Protein AF-A0AAE3QCT1-F1 (afdb_monomer)

Foldseek 3Di:
DDDDDDDDDPDDDDDDDDDDPPPPPDDDDDDDDPQPADDPVLLVVLVVLLVVLLVQQADPPDDVVNLLVSLVSPLVCVSNVSDDPVSVVSSCVGPSVVNNVVCVVPVPVSVVD

Organism: NCBI:txid2927786

Sequence (113 aa):
MATQIKAAGMCALLVVASGGIGYSLGMHAGASQPRLTATPRIIAKCEKDVSVAMSLAYEKPFKEKAARFYAISVHECDQYGLVRPRYMATIMEGQLAPYIKAYAANPNVWRKF

Solvent-accessible surface area (backbone atoms only — not comparable to full-atom values): 7246 Å² total; per-residue (Å²): 143,80,89,82,83,81,88,79,83,92,82,75,83,87,77,88,76,85,84,77,84,78,78,81,73,75,90,84,78,83,81,96,63,90,56,62,79,71,50,74,69,52,49,56,48,39,56,50,47,42,53,51,37,54,62,52,18,76,50,80,89,70,57,66,72,58,41,50,52,40,20,52,50,44,52,53,28,42,67,51,65,72,53,53,68,73,55,54,51,55,26,55,75,27,74,35,30,66,44,34,53,51,36,73,75,39,51,78,72,59,70,74,1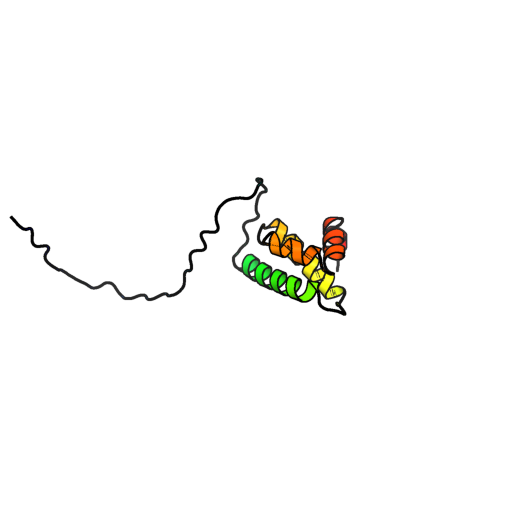12

Secondary structure (DSSP, 8-state):
---------------------------------------HHHHHHHHHHHHHHHHHTS-SSPPHHHHHHHHHHHHHHHHTT-S-HHHHHHHHHTTTHHHHHHHHH-HHHHTT-

Nearest PDB structures (foldseek):
  7zme-assembly1_6  TM=3.752E-01  e=8.817E+00  Thermochaetoides thermophila DSM 1495

pLDDT: mean 71.33, std 19.61, range [35.78, 91.06]

Radius of gyration: 22.84 Å; Cα contacts (8 Å, |Δi|>4): 67; chains: 1; bounding box: 37×44×79 Å

Structure (mmCIF, N/CA/C/O backbone):
data_AF-A0AAE3QCT1-F1
#
_entry.id   AF-A0AAE3QCT1-F1
#
loop_
_atom_site.group_PDB
_atom_site.id
_atom_site.type_symbol
_atom_site.label_atom_id
_atom_site.label_alt_id
_atom_site.label_comp_id
_atom_site.label_asym_id
_atom_site.label_entity_id
_atom_site.label_seq_id
_atom_site.pdbx_PDB_ins_code
_atom_site.Cartn_x
_atom_site.Cartn_y
_atom_site.Cartn_z
_atom_site.occupancy
_atom_site.B_iso_or_equiv
_atom_site.auth_seq_id
_atom_site.auth_comp_id
_atom_site.auth_asym_id
_atom_site.auth_atom_id
_atom_site.pdbx_PDB_model_num
ATOM 1 N N . MET A 1 1 ? 17.734 -22.802 -64.381 1.00 37.56 1 MET A N 1
ATOM 2 C CA . MET A 1 1 ? 18.578 -22.965 -63.179 1.00 37.56 1 MET A CA 1
ATOM 3 C C . MET A 1 1 ? 17.674 -22.782 -61.971 1.00 37.56 1 MET A C 1
ATOM 5 O O . MET A 1 1 ? 17.284 -21.661 -61.689 1.00 37.56 1 MET A O 1
ATOM 9 N N . ALA A 1 2 ? 17.230 -23.882 -61.365 1.00 35.78 2 ALA A N 1
ATOM 10 C CA . ALA A 1 2 ? 16.334 -23.893 -60.210 1.00 35.78 2 ALA A CA 1
ATOM 11 C C . ALA A 1 2 ? 16.939 -24.846 -59.176 1.00 35.78 2 ALA A C 1
ATOM 13 O O . ALA A 1 2 ? 17.126 -26.031 -59.453 1.00 35.78 2 ALA A O 1
ATOM 14 N N . THR A 1 3 ? 17.334 -24.302 -58.031 1.00 42.19 3 THR A N 1
ATOM 15 C CA . THR A 1 3 ? 18.056 -25.022 -56.985 1.00 42.19 3 THR A CA 1
ATOM 16 C C . THR A 1 3 ? 17.062 -25.796 -56.122 1.00 42.19 3 THR A C 1
ATOM 18 O O . THR A 1 3 ? 16.221 -25.215 -55.442 1.00 42.19 3 THR A O 1
ATOM 21 N N . GLN A 1 4 ? 17.156 -27.122 -56.186 1.00 41.47 4 GLN A N 1
ATOM 22 C CA . GLN A 1 4 ? 16.463 -28.087 -55.334 1.00 41.47 4 GLN A CA 1
ATOM 23 C C . GLN A 1 4 ? 17.061 -28.057 -53.919 1.00 41.47 4 GLN A C 1
ATOM 25 O O . GLN A 1 4 ? 18.253 -28.317 -53.756 1.00 41.47 4 GLN A O 1
ATOM 30 N N . ILE A 1 5 ? 16.244 -27.786 -52.897 1.00 49.41 5 ILE A N 1
ATOM 31 C CA . ILE A 1 5 ? 16.620 -28.001 -51.494 1.00 49.41 5 ILE A CA 1
ATOM 32 C C . ILE A 1 5 ? 16.072 -29.367 -51.084 1.00 49.41 5 ILE A C 1
ATOM 34 O O . ILE A 1 5 ? 14.866 -29.581 -50.984 1.00 49.41 5 ILE A O 1
ATOM 38 N N . LYS A 1 6 ? 17.001 -30.306 -50.907 1.00 40.03 6 LYS A N 1
ATOM 39 C CA . LYS A 1 6 ? 16.766 -31.697 -50.530 1.00 40.03 6 LYS A CA 1
ATOM 40 C C . LYS A 1 6 ? 16.435 -31.760 -49.037 1.00 40.03 6 LYS A C 1
ATOM 42 O O . LYS A 1 6 ? 17.217 -31.305 -48.206 1.00 40.03 6 LYS A O 1
ATOM 47 N N . ALA A 1 7 ? 15.279 -32.334 -48.721 1.00 45.31 7 A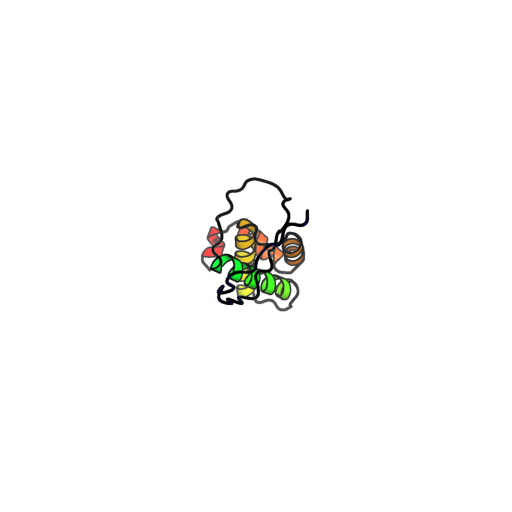LA A N 1
ATOM 48 C CA . ALA A 1 7 ? 14.860 -32.673 -47.371 1.00 45.31 7 ALA A CA 1
ATOM 49 C C . ALA A 1 7 ? 15.813 -33.701 -46.737 1.00 45.31 7 ALA A C 1
ATOM 51 O O . ALA A 1 7 ? 16.116 -34.728 -47.347 1.00 45.31 7 ALA A O 1
ATOM 52 N N . ALA A 1 8 ? 16.238 -33.447 -45.500 1.00 44.00 8 ALA A N 1
ATOM 53 C CA . ALA A 1 8 ? 16.836 -34.447 -44.628 1.00 44.00 8 ALA A CA 1
ATOM 54 C C . ALA A 1 8 ? 16.505 -34.125 -43.162 1.00 44.00 8 ALA A C 1
ATOM 56 O O . ALA A 1 8 ? 16.917 -33.096 -42.636 1.00 44.00 8 ALA A O 1
ATOM 57 N N . GLY A 1 9 ? 15.782 -35.044 -42.517 1.00 37.22 9 GLY A N 1
ATOM 58 C CA . GLY A 1 9 ? 15.964 -35.341 -41.095 1.00 37.22 9 GLY A CA 1
ATOM 59 C C . GLY A 1 9 ? 15.225 -34.470 -40.083 1.00 37.22 9 GLY A C 1
ATOM 60 O O . GLY A 1 9 ? 15.855 -33.834 -39.246 1.00 37.22 9 GLY A O 1
ATOM 61 N N . MET A 1 10 ? 13.890 -34.517 -40.086 1.00 41.00 10 MET A N 1
ATOM 62 C CA . MET A 1 10 ? 13.076 -34.165 -38.917 1.00 41.00 10 MET A CA 1
ATOM 63 C C . MET A 1 10 ? 13.260 -35.224 -37.820 1.00 41.00 10 MET A C 1
ATOM 65 O O . MET A 1 10 ? 12.689 -36.304 -37.904 1.00 41.00 10 MET A O 1
ATOM 69 N N . CYS A 1 11 ? 14.024 -34.885 -36.785 1.00 43.69 11 CYS A N 1
ATOM 70 C CA . CYS A 1 11 ? 13.919 -35.461 -35.441 1.00 43.69 11 CYS A CA 1
ATOM 71 C C . CYS A 1 11 ? 14.199 -34.342 -34.429 1.00 43.69 11 CYS A C 1
ATOM 73 O O . CYS A 1 11 ? 15.230 -34.320 -33.765 1.00 43.69 11 CYS A O 1
ATOM 75 N N . ALA A 1 12 ? 13.289 -33.372 -34.346 1.00 42.72 12 ALA A N 1
ATOM 76 C CA . ALA A 1 12 ? 13.248 -32.433 -33.233 1.00 42.72 12 ALA A CA 1
ATOM 77 C C . ALA A 1 12 ? 12.014 -32.775 -32.401 1.00 42.72 12 ALA A C 1
ATOM 79 O O . ALA A 1 12 ? 10.881 -32.626 -32.860 1.00 42.72 12 ALA A O 1
ATOM 80 N N . LEU A 1 13 ? 12.269 -33.318 -31.208 1.00 42.47 13 LEU A N 1
ATOM 81 C CA . LEU A 1 13 ? 11.262 -33.631 -30.207 1.00 42.47 13 LEU A CA 1
ATOM 82 C C . LEU A 1 13 ? 10.335 -32.429 -29.988 1.00 42.47 13 LEU A C 1
ATOM 84 O O . LEU A 1 13 ? 10.776 -31.322 -29.684 1.00 42.47 13 LEU A O 1
ATOM 88 N N . LEU A 1 14 ? 9.038 -32.702 -30.084 1.00 41.62 14 LEU A N 1
ATOM 89 C CA . LEU A 1 14 ? 7.973 -31.865 -29.558 1.00 41.62 14 LEU A CA 1
ATOM 90 C C . LEU A 1 14 ? 8.169 -31.680 -28.046 1.00 41.62 14 LEU A C 1
ATOM 92 O O . LEU A 1 14 ? 7.939 -32.606 -27.272 1.00 41.62 14 LEU A O 1
ATOM 96 N N . VAL A 1 15 ? 8.516 -30.465 -27.625 1.00 52.06 15 VAL A N 1
ATOM 97 C CA . VAL A 1 15 ? 8.129 -29.953 -26.307 1.00 52.06 15 VAL A CA 1
ATOM 98 C C . VAL A 1 15 ? 7.173 -28.798 -26.548 1.00 52.06 15 VAL A C 1
ATOM 100 O O . VAL A 1 15 ? 7.559 -27.655 -26.779 1.00 52.06 15 VAL A O 1
ATOM 103 N N . VAL A 1 16 ? 5.889 -29.141 -26.525 1.00 52.84 16 VAL A N 1
ATOM 104 C CA . VAL A 1 16 ? 4.811 -28.191 -26.279 1.00 52.84 16 VAL A CA 1
ATOM 105 C C . VAL A 1 16 ? 4.931 -27.773 -24.815 1.00 52.84 16 VAL A C 1
ATOM 107 O O . VAL A 1 16 ? 4.613 -28.545 -23.916 1.00 52.84 16 VAL A O 1
ATOM 110 N N . ALA A 1 17 ? 5.397 -26.551 -24.581 1.00 46.56 17 ALA A N 1
ATOM 111 C CA . ALA A 1 17 ? 5.141 -25.826 -23.346 1.00 46.56 17 ALA A CA 1
ATOM 112 C C . ALA A 1 17 ? 4.408 -24.538 -23.723 1.00 46.56 17 ALA A C 1
ATOM 114 O O . ALA A 1 17 ? 4.992 -23.515 -24.075 1.00 46.56 17 ALA A O 1
ATOM 115 N N . SER A 1 18 ? 3.088 -24.653 -23.732 1.00 51.47 18 SER A N 1
ATOM 116 C CA . SER A 1 18 ? 2.131 -23.565 -23.837 1.00 51.47 18 SER A CA 1
ATOM 117 C C . SER A 1 18 ? 2.388 -22.506 -22.759 1.00 51.47 18 SER A C 1
ATOM 119 O O . SER A 1 18 ? 2.605 -22.846 -21.599 1.00 51.47 18 SER A O 1
ATOM 121 N N . GLY A 1 19 ? 2.246 -21.230 -23.123 1.00 45.72 19 GLY A N 1
ATOM 122 C CA . GLY A 1 19 ? 1.902 -20.178 -22.161 1.00 45.72 19 GLY A CA 1
ATOM 123 C C . GLY A 1 19 ? 3.059 -19.332 -21.636 1.00 45.72 19 GLY A C 1
ATOM 124 O O . GLY A 1 19 ? 3.289 -19.269 -20.436 1.00 45.72 19 GLY A O 1
ATOM 125 N N . GLY A 1 20 ? 3.728 -18.599 -22.523 1.00 39.28 20 GLY A N 1
ATOM 126 C CA . GLY A 1 20 ? 4.501 -17.416 -22.155 1.00 39.28 20 GLY A CA 1
ATOM 127 C C . GLY A 1 20 ? 3.935 -16.204 -22.878 1.00 39.28 20 GLY A C 1
ATOM 128 O O . GLY A 1 20 ? 4.433 -15.835 -23.936 1.00 39.28 20 GLY A O 1
ATOM 129 N N . ILE A 1 21 ? 2.865 -15.605 -22.349 1.00 47.09 21 ILE A N 1
ATOM 130 C CA . ILE A 1 21 ? 2.427 -14.274 -22.781 1.00 47.09 21 ILE A CA 1
ATOM 131 C C . ILE A 1 21 ? 3.559 -13.319 -22.396 1.00 47.09 21 ILE A C 1
ATOM 133 O O . ILE A 1 21 ? 3.746 -12.992 -21.225 1.00 47.09 21 ILE A O 1
ATOM 137 N N . GLY A 1 22 ? 4.363 -12.932 -23.385 1.00 35.94 22 GLY A N 1
ATOM 138 C CA . GLY A 1 22 ? 5.365 -11.891 -23.244 1.00 35.94 22 GLY A CA 1
ATOM 139 C C . GLY A 1 22 ? 4.669 -10.572 -22.945 1.00 35.94 22 GLY A C 1
ATOM 140 O O . GLY A 1 22 ? 4.154 -9.913 -23.844 1.00 35.94 22 GLY A O 1
ATOM 141 N N . TYR A 1 23 ? 4.644 -10.176 -21.676 1.00 49.28 23 TYR A N 1
ATOM 142 C CA . TYR A 1 23 ? 4.309 -8.810 -21.306 1.00 49.28 23 TYR A CA 1
ATOM 143 C C . TYR A 1 23 ? 5.513 -7.923 -21.621 1.00 49.28 23 TYR A C 1
ATOM 145 O O . TYR A 1 23 ? 6.339 -7.627 -20.762 1.00 49.28 23 TYR A O 1
ATOM 153 N N . SER A 1 24 ? 5.602 -7.467 -22.868 1.00 47.88 24 SER A N 1
ATOM 154 C CA . SER A 1 24 ? 6.328 -6.244 -23.202 1.00 47.88 24 SER A CA 1
ATOM 155 C C . SER A 1 24 ? 5.536 -5.061 -22.635 1.00 47.88 24 SER A C 1
ATOM 157 O O . SER A 1 24 ? 4.787 -4.393 -23.344 1.00 47.88 24 SER A O 1
ATOM 159 N N . LEU A 1 25 ? 5.631 -4.835 -21.323 1.00 50.91 25 LEU A N 1
ATOM 160 C CA . LEU A 1 25 ? 5.101 -3.627 -20.699 1.00 50.91 25 LEU A CA 1
ATOM 161 C C . LEU A 1 25 ? 6.035 -2.473 -21.054 1.00 50.91 25 LEU A C 1
ATOM 163 O O . LEU A 1 25 ? 7.180 -2.410 -20.609 1.00 50.91 25 LEU A O 1
ATOM 167 N N . GLY A 1 26 ? 5.519 -1.613 -21.932 1.00 41.50 26 GLY A N 1
ATOM 168 C CA . GLY A 1 26 ? 6.184 -0.438 -22.458 1.00 41.50 26 GLY A CA 1
ATOM 169 C C . GLY A 1 26 ? 6.829 0.409 -21.368 1.00 41.50 26 GLY A C 1
ATOM 170 O O . GLY A 1 26 ? 6.264 0.674 -20.307 1.00 41.50 26 GLY A O 1
ATOM 171 N N . MET A 1 27 ? 8.042 0.837 -21.683 1.00 45.81 27 MET A N 1
ATOM 172 C CA . MET A 1 27 ? 8.763 1.868 -20.966 1.00 45.81 27 MET A CA 1
ATOM 173 C C . MET A 1 27 ? 7.973 3.173 -21.057 1.00 45.81 27 MET A C 1
ATOM 175 O O . MET A 1 27 ? 7.748 3.634 -22.168 1.00 45.81 27 MET A O 1
ATOM 179 N N . HIS A 1 28 ? 7.585 3.758 -19.922 1.00 45.34 28 HIS A N 1
ATOM 180 C CA . HIS A 1 28 ? 7.518 5.207 -19.660 1.00 45.34 28 HIS A CA 1
ATOM 181 C C . HIS A 1 28 ? 6.867 5.446 -18.291 1.00 45.34 28 HIS A C 1
ATOM 183 O O . HIS A 1 28 ? 5.648 5.457 -18.171 1.00 45.34 28 HIS A O 1
ATOM 189 N N . ALA A 1 29 ? 7.693 5.645 -17.262 1.00 38.88 29 ALA A N 1
ATOM 190 C CA . ALA A 1 29 ? 7.417 6.564 -16.157 1.00 38.88 29 ALA A CA 1
ATOM 191 C C . ALA A 1 29 ? 8.657 6.653 -15.255 1.00 38.88 29 ALA A C 1
ATOM 193 O O . ALA A 1 29 ? 8.940 5.731 -14.499 1.00 38.88 29 ALA A O 1
ATOM 194 N N . GLY A 1 30 ? 9.390 7.759 -15.402 1.00 41.31 30 GLY A N 1
ATOM 195 C CA . GLY A 1 30 ? 9.974 8.545 -14.313 1.00 41.31 30 GLY A CA 1
ATOM 196 C C . GLY A 1 30 ? 10.845 7.864 -13.252 1.00 41.31 30 GLY A C 1
ATOM 197 O O . GLY A 1 30 ? 10.371 7.094 -12.431 1.00 41.31 30 GLY A O 1
ATOM 198 N N . ALA A 1 31 ? 12.080 8.362 -13.181 1.00 38.84 31 ALA A N 1
ATOM 199 C CA . ALA A 1 31 ? 12.952 8.396 -12.010 1.00 38.84 31 ALA A CA 1
ATOM 200 C C . ALA A 1 31 ? 13.533 7.057 -11.519 1.00 38.84 31 ALA A C 1
ATOM 202 O O . ALA A 1 31 ? 12.898 6.203 -10.908 1.00 38.84 31 ALA A O 1
ATOM 203 N N . SER A 1 32 ? 14.839 6.967 -11.743 1.00 44.94 32 SER A N 1
ATOM 204 C CA . SER A 1 32 ? 15.830 6.128 -11.086 1.00 44.94 32 SER A CA 1
ATOM 205 C C . SER A 1 32 ? 15.697 6.126 -9.555 1.00 44.94 32 SER A C 1
ATOM 207 O O . SER A 1 32 ? 16.374 6.879 -8.858 1.00 44.94 32 SER A O 1
ATOM 209 N N . GLN A 1 33 ? 14.852 5.254 -9.018 1.00 44.72 33 GLN A N 1
ATOM 210 C CA . GLN A 1 33 ? 15.044 4.688 -7.687 1.00 44.72 33 GLN A CA 1
ATOM 211 C C . GLN A 1 33 ? 15.581 3.263 -7.858 1.00 44.72 33 GLN A C 1
ATOM 213 O O . GLN A 1 33 ? 15.176 2.582 -8.807 1.00 44.72 33 GLN A O 1
ATOM 218 N N . PRO A 1 34 ? 16.501 2.793 -6.996 1.00 42.34 34 PRO A N 1
ATOM 219 C CA . PRO A 1 34 ? 16.921 1.400 -7.011 1.00 42.34 34 PRO A CA 1
ATOM 220 C C . PRO A 1 34 ? 15.691 0.532 -6.728 1.00 42.34 34 PRO A C 1
ATOM 222 O O . PRO A 1 34 ? 15.276 0.371 -5.583 1.00 42.34 34 PRO A O 1
ATOM 225 N N . ARG A 1 35 ? 15.070 -0.003 -7.785 1.00 51.59 35 ARG A N 1
ATOM 226 C CA . ARG A 1 35 ? 14.009 -0.994 -7.642 1.00 51.59 35 ARG A CA 1
ATOM 227 C C . ARG A 1 35 ? 14.670 -2.240 -7.083 1.00 51.59 35 ARG A C 1
ATOM 229 O O . ARG A 1 35 ? 15.383 -2.939 -7.803 1.00 51.59 35 ARG A O 1
ATOM 236 N N . LEU A 1 36 ? 14.458 -2.499 -5.795 1.00 55.16 36 LEU A N 1
ATOM 237 C CA . LEU A 1 36 ? 14.716 -3.811 -5.219 1.00 55.16 36 LEU A CA 1
ATOM 238 C C . LEU A 1 36 ? 14.088 -4.842 -6.167 1.00 55.16 36 LEU A C 1
ATOM 240 O O . LEU A 1 36 ? 12.899 -4.767 -6.479 1.00 55.16 36 LEU A O 1
ATOM 244 N N . THR A 1 37 ? 14.895 -5.740 -6.720 1.00 57.50 37 THR A N 1
ATOM 245 C CA . THR A 1 37 ? 14.408 -6.672 -7.736 1.00 57.50 37 THR A CA 1
ATOM 246 C C . THR A 1 37 ? 13.489 -7.675 -7.046 1.00 57.50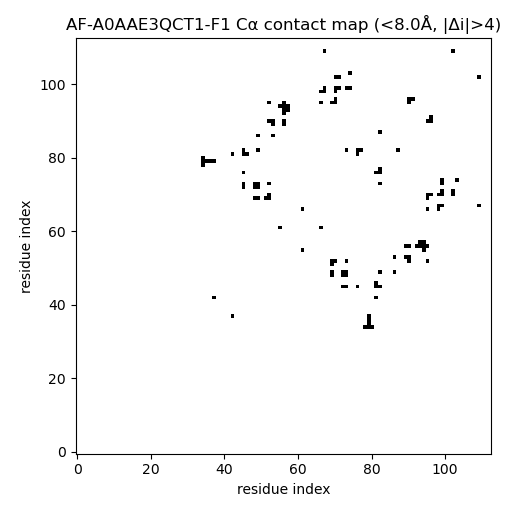 37 THR A C 1
ATOM 248 O O . THR A 1 37 ? 13.934 -8.502 -6.251 1.00 57.50 37 THR A O 1
ATOM 251 N N . ALA A 1 38 ? 12.184 -7.560 -7.287 1.00 69.62 38 ALA A N 1
ATOM 252 C CA . ALA A 1 38 ? 11.204 -8.434 -6.665 1.00 69.62 38 ALA A CA 1
ATOM 253 C C . ALA A 1 38 ? 11.371 -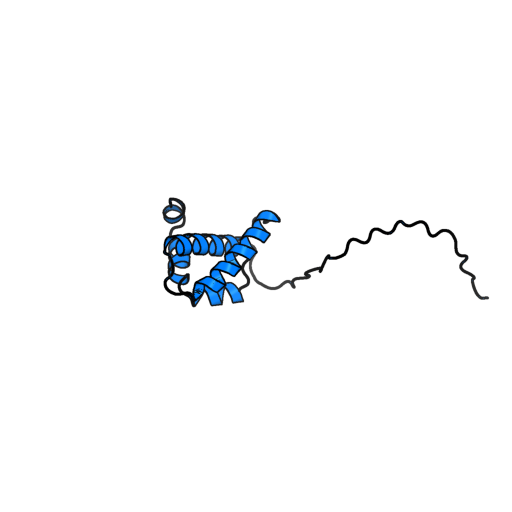9.865 -7.194 1.00 69.62 38 ALA A C 1
ATOM 255 O O . ALA A 1 38 ? 11.364 -10.103 -8.401 1.00 69.62 38 ALA A O 1
ATOM 256 N N . THR A 1 39 ? 11.504 -10.836 -6.289 1.00 78.62 39 THR A N 1
ATOM 257 C CA . THR A 1 39 ? 11.452 -12.255 -6.667 1.00 78.62 39 THR A CA 1
ATOM 258 C C . THR A 1 39 ? 10.051 -12.606 -7.191 1.00 78.62 39 THR A C 1
ATOM 260 O O . THR A 1 39 ? 9.080 -11.952 -6.798 1.00 78.62 39 THR A O 1
ATOM 263 N N . PRO A 1 40 ? 9.882 -13.671 -8.001 1.00 77.69 40 PRO A N 1
ATOM 264 C CA . PRO A 1 40 ? 8.560 -14.095 -8.480 1.00 77.69 40 PRO A CA 1
ATOM 265 C C . PRO A 1 40 ? 7.533 -14.283 -7.353 1.00 77.69 40 PRO A C 1
ATOM 267 O O . PRO A 1 40 ? 6.353 -13.979 -7.509 1.00 77.69 40 PRO A O 1
ATOM 270 N N . ARG A 1 41 ? 7.998 -14.709 -6.171 1.00 79.62 41 ARG A N 1
ATOM 271 C CA . ARG A 1 41 ? 7.174 -14.842 -4.965 1.00 79.62 41 ARG A CA 1
ATOM 272 C C . ARG A 1 41 ? 6.649 -13.497 -4.452 1.00 79.62 41 ARG A C 1
ATOM 274 O O . ARG A 1 41 ? 5.504 -13.424 -4.018 1.00 79.62 41 ARG A O 1
ATOM 281 N N . ILE A 1 42 ? 7.474 -12.449 -4.488 1.00 82.00 42 ILE A N 1
ATOM 282 C CA . ILE A 1 42 ? 7.086 -11.090 -4.082 1.00 82.00 42 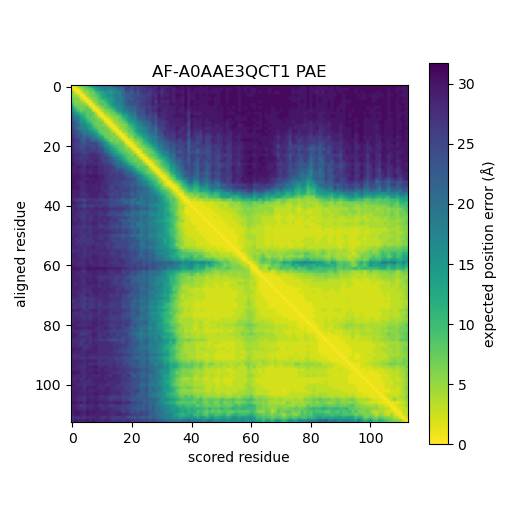ILE A CA 1
ATOM 283 C C . ILE A 1 42 ? 6.085 -10.512 -5.082 1.00 82.00 42 ILE A C 1
ATOM 285 O O . ILE A 1 42 ? 5.082 -9.946 -4.663 1.00 82.00 42 ILE A O 1
ATOM 289 N N . ILE A 1 43 ? 6.312 -10.716 -6.383 1.00 80.38 43 ILE A N 1
ATOM 290 C CA . ILE A 1 43 ? 5.403 -10.255 -7.442 1.00 80.38 43 ILE A CA 1
ATOM 291 C C . ILE A 1 43 ? 4.015 -10.878 -7.262 1.00 80.38 43 ILE A C 1
ATOM 293 O O . ILE A 1 43 ? 3.038 -10.147 -7.125 1.00 80.38 43 ILE A O 1
ATOM 297 N N . ALA A 1 44 ? 3.933 -12.208 -7.145 1.00 82.50 44 ALA A N 1
ATOM 298 C CA . ALA A 1 44 ? 2.661 -12.910 -6.960 1.00 82.50 44 ALA A CA 1
ATOM 299 C C . ALA A 1 44 ? 1.933 -12.492 -5.669 1.00 82.50 44 ALA A C 1
ATOM 301 O O . ALA A 1 44 ? 0.709 -12.349 -5.652 1.00 82.50 44 ALA A O 1
ATOM 302 N N . LYS A 1 45 ? 2.680 -12.258 -4.579 1.00 87.50 45 LYS A N 1
ATOM 303 C CA . LYS A 1 45 ? 2.116 -11.711 -3.337 1.00 87.50 45 LYS A CA 1
ATOM 304 C C . LYS A 1 45 ? 1.548 -10.308 -3.564 1.00 87.50 45 LYS A C 1
ATOM 306 O O . LYS A 1 45 ? 0.420 -10.050 -3.162 1.00 87.50 45 LYS A O 1
ATOM 311 N N . CYS A 1 46 ? 2.300 -9.427 -4.218 1.00 88.50 46 CYS A N 1
ATOM 312 C CA . CYS A 1 46 ? 1.871 -8.060 -4.494 1.00 88.50 46 CYS A CA 1
ATOM 313 C C . CYS A 1 46 ? 0.621 -8.003 -5.369 1.00 88.50 46 CYS A C 1
ATOM 315 O O . CYS A 1 46 ? -0.310 -7.275 -5.043 1.00 88.50 46 CYS A O 1
ATOM 317 N N . GLU A 1 47 ? 0.560 -8.793 -6.439 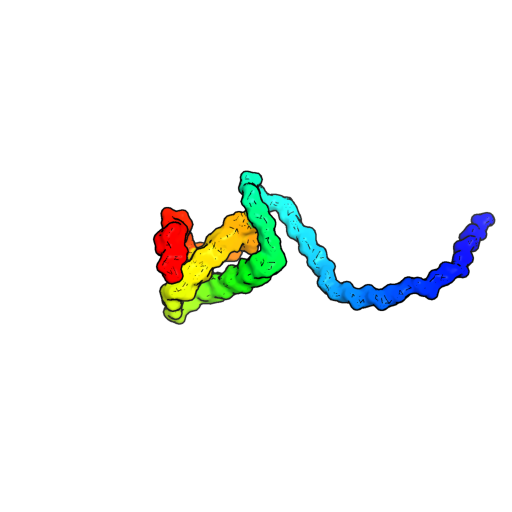1.00 87.69 47 GLU A N 1
ATOM 318 C CA . GLU A 1 47 ? -0.621 -8.862 -7.303 1.00 87.69 47 GLU A CA 1
ATOM 319 C C . GLU A 1 47 ? -1.866 -9.284 -6.520 1.00 87.69 47 GLU A C 1
ATOM 321 O O . GLU A 1 47 ? -2.913 -8.640 -6.619 1.00 87.69 47 GLU A O 1
ATOM 326 N N . LYS A 1 48 ? -1.731 -10.316 -5.679 1.00 90.44 48 LYS A N 1
ATOM 327 C CA . LYS A 1 48 ? -2.808 -10.773 -4.802 1.00 90.44 48 LYS A CA 1
ATOM 328 C C . LYS A 1 48 ? -3.227 -9.683 -3.816 1.00 90.44 48 LYS A C 1
ATOM 330 O O . LYS A 1 48 ? -4.404 -9.334 -3.772 1.00 90.44 48 LYS A O 1
ATOM 335 N N . ASP A 1 49 ? -2.290 -9.124 -3.060 1.00 91.06 49 ASP A N 1
ATOM 336 C CA . ASP A 1 49 ? -2.599 -8.184 -1.981 1.00 91.06 49 ASP A CA 1
ATOM 337 C C . ASP A 1 49 ? -3.175 -6.865 -2.516 1.00 91.06 49 ASP A C 1
ATOM 339 O O . ASP A 1 49 ? -4.113 -6.327 -1.932 1.00 91.06 49 ASP A O 1
ATOM 343 N N . VAL A 1 50 ? -2.688 -6.378 -3.662 1.00 89.88 50 VAL A N 1
ATOM 344 C CA . VAL A 1 50 ? -3.232 -5.189 -4.337 1.00 89.88 50 VAL A CA 1
ATOM 345 C C . VAL A 1 50 ? -4.630 -5.464 -4.887 1.00 89.88 50 VAL A C 1
ATOM 347 O O . VAL A 1 50 ? -5.506 -4.616 -4.745 1.00 89.88 50 VAL A O 1
ATOM 350 N N . SER A 1 51 ? -4.874 -6.642 -5.476 1.00 89.12 51 SER A N 1
ATOM 351 C CA . SER A 1 51 ? -6.213 -7.001 -5.965 1.00 89.12 51 SER A CA 1
ATOM 352 C C . SER A 1 51 ? -7.242 -7.021 -4.833 1.00 89.12 51 SER A C 1
ATOM 354 O O . SER A 1 51 ? -8.324 -6.454 -4.964 1.00 89.12 51 SER A O 1
ATOM 356 N N . VAL A 1 52 ? -6.863 -7.581 -3.683 1.00 88.62 52 VAL A N 1
ATOM 357 C CA . VAL A 1 52 ? -7.720 -7.636 -2.501 1.00 88.62 52 VAL A CA 1
ATOM 358 C C . VAL A 1 52 ? -7.900 -6.239 -1.908 1.00 88.62 52 VAL A C 1
ATOM 360 O O . VAL A 1 52 ? -9.019 -5.859 -1.583 1.00 88.62 52 VAL A O 1
ATOM 363 N N . ALA A 1 53 ? -6.841 -5.430 -1.843 1.00 87.44 53 ALA A N 1
ATOM 364 C CA . ALA A 1 53 ? -6.929 -4.037 -1.414 1.00 87.44 53 ALA A CA 1
ATOM 365 C C . ALA A 1 53 ? -7.900 -3.215 -2.279 1.00 87.44 53 ALA A C 1
ATOM 367 O O . ALA A 1 53 ? -8.660 -2.419 -1.737 1.00 87.44 53 ALA A O 1
ATOM 368 N N . MET A 1 54 ? -7.925 -3.427 -3.600 1.00 87.56 54 MET A N 1
ATOM 369 C CA . MET A 1 54 ? -8.887 -2.772 -4.493 1.00 87.56 54 MET A CA 1
ATOM 370 C C . MET A 1 54 ? -10.332 -3.183 -4.202 1.00 87.56 54 MET A C 1
ATOM 372 O O . MET A 1 54 ? -11.207 -2.321 -4.170 1.00 87.56 54 MET A O 1
ATOM 376 N N . SER A 1 55 ? -10.591 -4.472 -3.969 1.00 84.56 55 SER A N 1
ATOM 377 C CA . SER A 1 55 ? -11.926 -4.948 -3.583 1.00 84.56 55 SER A CA 1
ATOM 378 C C . SER A 1 55 ? -12.365 -4.368 -2.237 1.00 84.56 55 SER A C 1
ATOM 380 O O . SER A 1 55 ? -13.506 -3.953 -2.072 1.00 84.56 55 SER A O 1
ATOM 382 N N . LEU A 1 56 ? -11.432 -4.276 -1.292 1.00 79.69 56 LEU A N 1
ATOM 383 C CA . LEU A 1 56 ? -11.682 -3.785 0.060 1.00 79.69 56 LEU A CA 1
ATOM 384 C C . LEU A 1 56 ? -11.749 -2.257 0.161 1.00 79.69 56 LEU A C 1
ATOM 386 O O . LEU A 1 56 ? -12.261 -1.743 1.151 1.00 79.69 56 LEU A O 1
ATOM 390 N N . ALA A 1 57 ? -11.267 -1.519 -0.844 1.00 77.62 57 ALA A N 1
ATOM 391 C CA . ALA A 1 57 ? -11.265 -0.056 -0.848 1.00 77.62 57 ALA A CA 1
ATOM 392 C C . ALA A 1 57 ? -12.675 0.542 -0.672 1.00 77.62 57 ALA A C 1
ATOM 39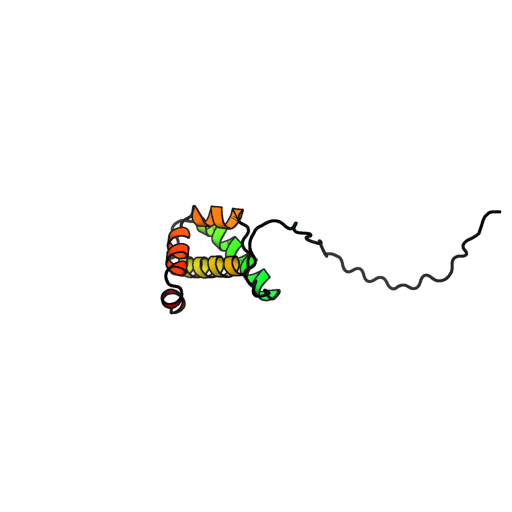4 O O . ALA A 1 57 ? -12.801 1.656 -0.153 1.00 77.62 57 ALA A O 1
ATOM 395 N N . TYR A 1 58 ? -13.715 -0.212 -1.051 1.00 79.00 58 TYR A N 1
ATOM 396 C CA . TYR A 1 58 ? -15.113 0.221 -1.033 1.00 79.00 58 TYR A CA 1
ATOM 397 C C . TYR A 1 58 ? -16.051 -0.662 -0.184 1.00 79.00 58 TYR A C 1
ATOM 399 O O . TYR A 1 58 ? -17.233 -0.338 -0.071 1.00 79.00 58 TYR A O 1
ATOM 407 N N . GLU A 1 59 ? -15.567 -1.741 0.444 1.00 77.56 59 GLU A N 1
ATOM 408 C CA . GLU A 1 59 ? -16.399 -2.590 1.314 1.00 77.56 59 GLU A CA 1
ATOM 409 C C . GLU A 1 59 ? -16.588 -1.980 2.716 1.00 77.56 59 GLU A C 1
ATOM 411 O O . GLU A 1 59 ? -15.628 -1.591 3.379 1.00 77.56 59 GLU A O 1
ATOM 416 N N . LYS A 1 60 ? -17.836 -1.943 3.211 1.00 70.56 60 LYS A N 1
ATOM 417 C CA . LYS A 1 60 ? -18.186 -1.527 4.584 1.00 70.56 60 LYS A CA 1
ATOM 418 C C . LYS A 1 60 ? -18.958 -2.641 5.312 1.00 70.56 60 LYS A C 1
ATOM 420 O O . LYS A 1 60 ? -19.865 -3.203 4.701 1.00 70.56 60 LYS A O 1
ATOM 425 N N . PRO A 1 61 ? -18.709 -2.900 6.616 1.00 69.94 61 PRO A N 1
ATOM 426 C CA . PRO A 1 61 ? -17.701 -2.294 7.494 1.00 69.94 61 PRO A CA 1
ATOM 427 C C . PRO A 1 61 ? -16.320 -2.955 7.367 1.00 69.94 61 PRO A C 1
ATOM 429 O O . PRO A 1 61 ? -16.183 -4.178 7.400 1.00 69.94 61 PRO A O 1
ATOM 432 N N . PHE A 1 62 ? -15.277 -2.132 7.287 1.00 72.38 62 PHE A N 1
ATOM 433 C CA . PHE A 1 62 ? -13.915 -2.603 7.083 1.00 72.38 62 PHE A CA 1
ATOM 434 C C . PHE A 1 62 ? -13.191 -2.893 8.408 1.00 72.38 62 PHE A C 1
ATOM 436 O O . PHE A 1 62 ? -13.174 -2.067 9.321 1.00 72.38 62 PHE A O 1
ATOM 443 N N . LYS A 1 63 ? -12.576 -4.078 8.535 1.00 83.19 63 LYS A N 1
ATOM 444 C CA . LYS A 1 63 ? -11.835 -4.471 9.747 1.00 83.19 63 LYS A CA 1
ATOM 445 C C . LYS A 1 63 ? -10.491 -3.744 9.806 1.00 83.19 63 LYS A C 1
ATOM 447 O O . LYS A 1 63 ? -9.642 -3.948 8.942 1.00 83.19 63 LYS A O 1
ATOM 452 N N . GLU A 1 64 ? -10.242 -2.995 10.879 1.00 82.88 64 GLU A N 1
ATOM 453 C CA . GLU A 1 64 ? -9.031 -2.174 11.040 1.00 82.88 64 GLU A CA 1
ATOM 454 C C . GLU A 1 64 ? -7.718 -2.961 10.864 1.00 82.88 64 GLU A C 1
ATOM 456 O O . GLU A 1 64 ? -6.794 -2.495 10.203 1.00 82.88 64 GLU A O 1
ATOM 461 N N . LYS A 1 65 ? -7.632 -4.190 11.394 1.00 84.69 65 LYS A N 1
ATOM 462 C CA . LYS A 1 65 ? -6.439 -5.042 11.219 1.00 84.69 65 LYS A CA 1
ATOM 463 C C . LYS A 1 65 ? -6.156 -5.363 9.749 1.00 84.69 65 LYS A C 1
ATOM 465 O O . LYS A 1 65 ? -5.005 -5.322 9.326 1.00 84.69 65 LYS A O 1
ATOM 470 N N . ALA A 1 66 ? -7.201 -5.655 8.973 1.00 85.00 66 ALA A N 1
ATOM 471 C CA . ALA A 1 66 ? -7.068 -5.902 7.540 1.00 85.00 66 ALA A CA 1
ATOM 472 C C . ALA A 1 66 ? -6.655 -4.616 6.810 1.00 85.00 66 ALA A C 1
ATOM 474 O O . ALA A 1 66 ? -5.766 -4.656 5.965 1.00 85.00 66 ALA A O 1
ATOM 475 N N . ALA A 1 67 ? -7.222 -3.472 7.203 1.00 84.50 67 ALA A N 1
ATOM 476 C CA . ALA A 1 67 ? -6.854 -2.163 6.671 1.00 84.50 67 ALA A CA 1
ATOM 477 C C . ALA A 1 67 ? -5.363 -1.871 6.802 1.00 84.50 67 ALA A C 1
ATOM 479 O O . ALA A 1 67 ? -4.705 -1.520 5.825 1.00 84.50 67 ALA A O 1
ATOM 480 N N . ARG A 1 68 ? -4.821 -2.075 8.006 1.00 87.06 68 ARG A N 1
ATOM 481 C CA . ARG A 1 68 ? -3.397 -1.884 8.289 1.00 87.06 68 ARG A CA 1
ATOM 482 C C . ARG A 1 68 ? -2.535 -2.826 7.449 1.00 87.06 68 ARG A C 1
ATOM 484 O O . ARG A 1 68 ? -1.590 -2.366 6.819 1.00 87.06 68 ARG A O 1
ATOM 491 N N . PHE A 1 69 ? -2.892 -4.111 7.385 1.00 89.44 69 PHE A N 1
ATOM 492 C CA . PHE A 1 69 ? -2.156 -5.102 6.595 1.00 89.44 69 PHE A CA 1
ATOM 493 C C . PHE A 1 69 ? -2.093 -4.732 5.106 1.00 89.44 69 PHE A C 1
ATOM 495 O O . PHE A 1 69 ? -1.007 -4.664 4.528 1.00 89.44 69 PHE A O 1
ATOM 502 N N . TYR A 1 70 ? -3.242 -4.451 4.486 1.00 89.75 70 TYR A N 1
ATOM 503 C CA . TYR A 1 70 ? -3.293 -4.136 3.059 1.00 89.75 70 TYR A CA 1
ATOM 504 C C . TYR A 1 70 ? -2.686 -2.768 2.745 1.00 89.75 70 TYR A C 1
ATOM 506 O O . TYR A 1 70 ? -2.046 -2.628 1.710 1.00 89.75 70 TYR A O 1
ATOM 514 N N . ALA A 1 71 ? -2.789 -1.785 3.644 1.00 89.94 71 ALA A N 1
ATOM 515 C CA . ALA A 1 71 ? -2.109 -0.502 3.484 1.00 89.94 71 ALA A CA 1
ATOM 516 C C . ALA A 1 71 ? -0.580 -0.643 3.472 1.00 89.94 71 ALA A C 1
ATOM 518 O O . ALA A 1 71 ? 0.081 -0.066 2.608 1.00 89.94 71 ALA A O 1
ATOM 519 N N . ILE A 1 72 ? -0.027 -1.448 4.387 1.00 89.81 72 ILE A N 1
ATOM 520 C CA . ILE A 1 72 ? 1.407 -1.763 4.416 1.00 89.81 72 ILE A CA 1
ATOM 521 C C . ILE A 1 72 ? 1.806 -2.457 3.115 1.00 89.81 72 ILE A C 1
ATOM 523 O O . ILE A 1 72 ? 2.738 -2.016 2.446 1.00 89.81 72 ILE A O 1
ATOM 527 N N . SER A 1 73 ? 1.066 -3.498 2.722 1.00 90.25 73 SER A N 1
ATOM 528 C CA . SER A 1 73 ? 1.404 -4.273 1.531 1.00 90.25 73 SER A CA 1
ATOM 529 C C . SER A 1 73 ? 1.326 -3.444 0.251 1.00 90.25 73 SER A C 1
ATOM 531 O O . SER A 1 73 ? 2.225 -3.533 -0.576 1.00 90.25 73 SER A O 1
ATOM 533 N N . VAL A 1 74 ? 0.287 -2.623 0.073 1.00 90.75 74 VAL A N 1
ATOM 534 C CA . VAL A 1 74 ? 0.149 -1.749 -1.102 1.00 90.75 74 VAL A CA 1
ATOM 535 C C . VAL A 1 74 ? 1.296 -0.748 -1.160 1.00 90.75 74 VAL A C 1
ATOM 537 O O . VAL A 1 74 ? 1.894 -0.590 -2.220 1.00 90.75 74 VAL A O 1
ATOM 540 N N . HIS A 1 75 ? 1.642 -0.115 -0.036 1.00 89.56 75 HIS A N 1
ATOM 541 C CA . HIS A 1 75 ? 2.758 0.825 0.008 1.00 89.56 75 HIS A CA 1
ATOM 542 C C . HIS A 1 75 ? 4.088 0.143 -0.330 1.00 89.56 75 HIS A C 1
ATOM 544 O O . HIS A 1 75 ? 4.852 0.655 -1.136 1.00 89.56 75 HIS A O 1
ATOM 550 N N . GLU A 1 76 ? 4.361 -1.037 0.227 1.00 87.06 76 GLU A N 1
ATOM 551 C CA . GLU A 1 76 ? 5.586 -1.781 -0.080 1.00 87.06 76 GLU A CA 1
ATOM 552 C C . GLU A 1 76 ? 5.643 -2.200 -1.550 1.00 87.06 76 GLU A C 1
ATOM 554 O O . GLU A 1 76 ? 6.652 -1.9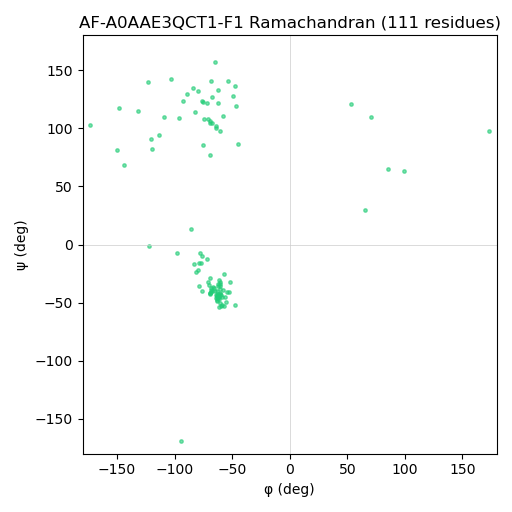72 -2.212 1.00 87.06 76 GLU A O 1
ATOM 559 N N . CYS A 1 77 ? 4.555 -2.740 -2.099 1.00 89.00 77 CYS A N 1
ATOM 560 C CA . CYS A 1 77 ? 4.464 -3.093 -3.515 1.00 89.00 77 CYS A CA 1
ATOM 561 C C . CYS A 1 77 ? 4.635 -1.878 -4.440 1.00 89.00 77 CYS A C 1
ATOM 563 O O . CYS A 1 77 ? 5.183 -2.015 -5.535 1.00 89.00 77 CYS A O 1
ATOM 565 N N . ASP A 1 78 ? 4.199 -0.695 -4.008 1.00 88.88 78 ASP A N 1
ATOM 566 C CA . ASP A 1 78 ? 4.410 0.564 -4.722 1.00 88.88 78 ASP A CA 1
ATOM 567 C C . ASP A 1 78 ? 5.888 0.978 -4.717 1.00 88.88 78 ASP A C 1
ATOM 569 O O . ASP A 1 78 ? 6.417 1.341 -5.764 1.00 88.88 78 ASP A O 1
ATOM 573 N N . GLN A 1 79 ? 6.606 0.786 -3.601 1.00 85.44 79 GLN A N 1
ATOM 574 C CA . GLN A 1 79 ? 8.065 0.981 -3.541 1.00 85.44 79 GLN A CA 1
ATOM 575 C C . GLN A 1 79 ? 8.828 0.035 -4.489 1.00 85.44 79 GLN A C 1
ATOM 577 O O . GLN A 1 79 ? 9.871 0.399 -5.029 1.00 85.44 79 GLN A O 1
ATOM 582 N N . TYR A 1 80 ? 8.302 -1.169 -4.747 1.00 82.44 80 TYR A N 1
ATOM 583 C CA . TYR A 1 80 ? 8.833 -2.079 -5.777 1.00 82.44 80 TYR A CA 1
ATOM 584 C C . TYR A 1 80 ? 8.412 -1.692 -7.212 1.00 82.44 80 TYR A C 1
ATOM 586 O O . TYR A 1 80 ? 8.871 -2.293 -8.187 1.00 82.44 80 TYR A O 1
ATOM 594 N N . GLY A 1 81 ? 7.528 -0.703 -7.370 1.00 83.88 81 GLY A N 1
ATOM 595 C CA . GLY A 1 81 ? 6.943 -0.300 -8.646 1.00 83.88 81 GLY A CA 1
ATOM 596 C C . GLY A 1 81 ? 6.044 -1.372 -9.268 1.00 83.88 81 GLY A C 1
ATOM 597 O O . GLY A 1 81 ? 5.974 -1.465 -10.497 1.00 83.88 81 GLY A O 1
ATOM 598 N N . LEU A 1 82 ? 5.412 -2.200 -8.428 1.00 86.31 82 LEU A N 1
ATOM 599 C CA . LEU A 1 82 ? 4.504 -3.292 -8.805 1.00 86.31 82 LEU A CA 1
ATOM 600 C C . LEU A 1 82 ? 3.023 -2.892 -8.715 1.00 86.31 82 LEU A C 1
ATOM 602 O O . LEU A 1 82 ? 2.149 -3.643 -9.146 1.00 86.31 82 LEU A O 1
ATOM 606 N N . VAL A 1 83 ? 2.721 -1.705 -8.184 1.00 86.94 83 VAL A N 1
ATOM 607 C CA . VAL A 1 83 ? 1.365 -1.148 -8.171 1.00 86.94 83 VAL A CA 1
ATOM 608 C C . VAL A 1 83 ? 1.180 -0.279 -9.409 1.00 86.94 83 VAL A C 1
ATOM 610 O O . VAL A 1 83 ? 1.927 0.665 -9.652 1.00 86.94 83 VAL A O 1
ATOM 613 N N . ARG A 1 84 ? 0.167 -0.587 -10.225 1.00 86.06 84 ARG A N 1
ATOM 614 C CA . ARG A 1 84 ? -0.166 0.268 -11.372 1.00 86.06 84 ARG A CA 1
ATOM 615 C C . ARG A 1 84 ? -0.720 1.611 -10.875 1.00 86.06 84 ARG A C 1
ATOM 617 O O . ARG A 1 84 ? -1.573 1.584 -9.988 1.00 86.06 84 ARG A O 1
ATOM 624 N N . PRO A 1 85 ? -0.381 2.755 -11.503 1.00 85.88 85 PRO A N 1
ATOM 625 C CA . PRO A 1 85 ? -0.861 4.073 -11.068 1.00 85.88 85 PRO A CA 1
ATOM 626 C C . PRO A 1 85 ? -2.385 4.159 -10.920 1.00 85.88 85 PRO A C 1
ATOM 628 O O . PRO A 1 85 ? -2.891 4.670 -9.927 1.00 85.88 85 PRO A O 1
ATOM 631 N N . ARG A 1 86 ? -3.126 3.559 -11.863 1.00 84.00 86 ARG A N 1
ATOM 632 C CA . ARG A 1 86 ? -4.596 3.486 -11.811 1.00 84.00 86 ARG A CA 1
ATOM 633 C C . ARG A 1 86 ? -5.125 2.754 -10.572 1.00 84.00 86 ARG A C 1
ATOM 635 O O . ARG A 1 86 ? -6.168 3.118 -10.057 1.00 84.00 86 ARG A O 1
ATOM 642 N N . TYR A 1 87 ? -4.414 1.731 -10.094 1.00 86.75 87 TYR A N 1
ATOM 643 C CA . TYR A 1 87 ? -4.809 0.967 -8.908 1.00 86.75 87 TYR A CA 1
ATOM 644 C C . TYR A 1 87 ? -4.513 1.740 -7.636 1.00 86.75 87 TYR A C 1
ATOM 646 O O . TYR A 1 87 ? -5.356 1.772 -6.745 1.00 86.75 87 TYR A O 1
ATOM 654 N N . MET A 1 88 ? -3.366 2.422 -7.583 1.00 87.69 88 MET A N 1
ATOM 655 C CA . MET A 1 88 ? -3.062 3.317 -6.472 1.00 87.69 88 MET A CA 1
ATOM 656 C C . MET A 1 88 ? -4.109 4.431 -6.359 1.00 87.69 88 MET A C 1
ATOM 658 O O . MET A 1 88 ? -4.595 4.686 -5.264 1.00 87.69 88 MET A O 1
ATOM 662 N N . ALA A 1 89 ? -4.519 5.037 -7.478 1.00 88.31 89 ALA A N 1
ATOM 663 C CA . ALA A 1 89 ? -5.574 6.052 -7.488 1.00 88.31 89 ALA A CA 1
ATOM 664 C C . ALA A 1 89 ? -6.887 5.524 -6.881 1.00 88.31 89 ALA A C 1
ATOM 666 O O . ALA A 1 89 ? -7.374 6.089 -5.907 1.00 88.31 89 ALA A O 1
ATOM 667 N N . THR A 1 90 ? -7.387 4.380 -7.364 1.00 88.75 90 THR A N 1
ATOM 668 C CA . THR A 1 90 ? -8.595 3.730 -6.824 1.00 88.75 90 THR A CA 1
ATOM 669 C C . THR A 1 90 ? -8.484 3.439 -5.323 1.00 88.75 90 THR A C 1
ATOM 671 O O . THR A 1 90 ? -9.401 3.717 -4.556 1.00 88.75 90 THR A O 1
ATOM 674 N N . ILE A 1 91 ? -7.346 2.907 -4.869 1.00 88.81 91 ILE A N 1
ATOM 675 C CA . ILE A 1 91 ? -7.130 2.592 -3.449 1.00 88.81 91 ILE A CA 1
ATOM 676 C C . ILE A 1 91 ? -7.110 3.872 -2.594 1.00 88.81 91 ILE A C 1
ATOM 678 O O . ILE A 1 91 ? -7.636 3.882 -1.478 1.00 88.81 91 ILE A O 1
ATOM 682 N N . MET A 1 92 ? -6.534 4.956 -3.117 1.00 88.06 92 MET A N 1
ATOM 683 C CA . MET A 1 92 ? -6.427 6.254 -2.443 1.00 88.06 92 MET A CA 1
ATOM 684 C C . MET A 1 92 ? -7.734 7.063 -2.443 1.00 88.06 92 MET A C 1
ATOM 686 O O . MET A 1 92 ? -7.871 7.987 -1.642 1.00 88.06 92 MET A O 1
ATOM 690 N N . GLU A 1 93 ? -8.698 6.710 -3.291 1.00 89.06 93 GLU A N 1
ATOM 691 C CA . GLU A 1 93 ? -10.077 7.216 -3.242 1.00 89.06 93 GLU A CA 1
ATOM 692 C C . GLU A 1 93 ? -10.946 6.453 -2.226 1.00 89.06 93 GLU A C 1
ATOM 694 O O . GLU A 1 93 ? -12.014 6.925 -1.834 1.00 89.06 93 GLU A O 1
ATOM 699 N N . GLY A 1 94 ? -10.494 5.275 -1.791 1.00 87.25 94 GLY A N 1
ATOM 700 C CA . GLY A 1 94 ? -11.211 4.405 -0.865 1.00 87.25 94 GLY A CA 1
ATOM 701 C C . GLY A 1 94 ? -10.836 4.579 0.609 1.00 87.25 94 GLY A C 1
ATOM 702 O O . GLY A 1 94 ? -10.109 5.483 1.026 1.00 87.25 94 GLY A O 1
ATOM 703 N N . GLN A 1 95 ? -11.311 3.643 1.433 1.00 87.19 95 GLN A N 1
ATOM 704 C CA . GLN A 1 95 ? -11.111 3.664 2.889 1.00 87.19 95 GLN A CA 1
ATOM 705 C C . GLN A 1 95 ? -9.675 3.341 3.339 1.00 87.19 95 GLN A C 1
ATOM 707 O O . GLN A 1 95 ? -9.335 3.551 4.503 1.00 87.19 95 GLN A O 1
ATOM 712 N N . LEU A 1 96 ? -8.824 2.839 2.439 1.00 88.00 96 LEU A N 1
ATOM 713 C CA . LEU A 1 96 ? -7.429 2.488 2.727 1.00 88.00 96 LEU A CA 1
ATOM 714 C C . LEU A 1 96 ? -6.489 3.702 2.737 1.00 88.00 96 LEU A C 1
ATOM 716 O O . LEU A 1 96 ? -5.445 3.656 3.387 1.00 88.00 96 LEU A O 1
ATOM 720 N N . ALA A 1 97 ? -6.871 4.804 2.089 1.00 89.44 97 ALA A N 1
ATOM 721 C CA . ALA A 1 97 ? -6.092 6.039 2.019 1.00 89.44 97 ALA A CA 1
ATOM 722 C C . ALA A 1 97 ? -5.525 6.540 3.365 1.00 89.44 97 ALA A C 1
ATOM 724 O O . ALA A 1 97 ? -4.317 6.792 3.430 1.00 89.44 97 ALA A O 1
ATOM 725 N N . PRO A 1 98 ? -6.319 6.694 4.449 1.00 89.69 98 PRO A N 1
ATOM 726 C CA . PRO A 1 98 ? -5.789 7.159 5.731 1.00 89.69 98 PRO A CA 1
ATOM 727 C C . PRO A 1 98 ? -4.748 6.197 6.317 1.00 89.69 98 PRO A C 1
ATOM 729 O O . PRO A 1 98 ? -3.754 6.651 6.878 1.00 89.69 98 PRO A O 1
ATOM 732 N N . TYR A 1 99 ? -4.926 4.886 6.135 1.00 90.19 99 TYR A N 1
ATOM 733 C CA . TYR A 1 99 ? -3.985 3.872 6.614 1.00 90.19 99 TYR A CA 1
ATOM 734 C C . TYR A 1 99 ? -2.670 3.906 5.831 1.00 90.19 99 TYR A C 1
ATOM 736 O O . TYR A 1 99 ? -1.602 3.835 6.432 1.00 90.19 99 TYR A O 1
ATOM 744 N N . ILE A 1 100 ? -2.732 4.077 4.506 1.00 89.69 100 ILE A N 1
ATOM 745 C CA . ILE A 1 100 ? -1.537 4.186 3.654 1.00 89.69 100 ILE A CA 1
ATOM 746 C C . ILE A 1 100 ? -0.744 5.443 4.012 1.00 89.69 100 ILE A C 1
ATOM 748 O O . ILE A 1 100 ? 0.468 5.370 4.207 1.00 89.69 100 ILE A O 1
ATOM 752 N N . LYS A 1 101 ? -1.420 6.589 4.165 1.00 90.00 101 LYS A N 1
ATOM 753 C CA . LYS A 1 101 ? -0.776 7.849 4.571 1.00 90.00 101 LYS A CA 1
ATOM 754 C C . LYS A 1 101 ? -0.145 7.741 5.958 1.00 90.00 101 LYS A C 1
ATOM 756 O O . LYS A 1 101 ? 0.973 8.207 6.156 1.00 90.00 101 LYS A O 1
ATOM 761 N N . ALA A 1 102 ? -0.835 7.110 6.905 1.00 88.06 102 ALA A N 1
ATOM 762 C CA . ALA A 1 102 ? -0.319 6.933 8.255 1.00 88.06 102 ALA A CA 1
ATOM 763 C C . ALA A 1 102 ? 0.878 5.967 8.307 1.00 88.06 102 ALA A C 1
ATOM 765 O O . ALA A 1 102 ? 1.839 6.243 9.027 1.00 88.06 102 ALA A O 1
ATOM 766 N N . TYR A 1 103 ? 0.870 4.895 7.504 1.00 88.44 103 TYR A N 1
ATOM 767 C CA . TYR A 1 103 ? 2.036 4.024 7.344 1.00 88.44 103 TYR A CA 1
ATOM 768 C C . TYR A 1 103 ? 3.221 4.776 6.732 1.00 88.44 103 TYR A C 1
ATOM 770 O O . TYR A 1 103 ? 4.315 4.728 7.286 1.00 88.44 103 TYR A O 1
ATOM 778 N N . ALA A 1 104 ? 2.998 5.518 5.643 1.00 86.19 104 ALA A N 1
ATOM 779 C CA . ALA A 1 104 ? 4.041 6.292 4.970 1.00 86.19 104 ALA A CA 1
ATOM 780 C C . ALA A 1 104 ? 4.668 7.360 5.885 1.00 86.19 104 ALA A C 1
ATOM 782 O O . ALA A 1 104 ? 5.872 7.594 5.821 1.00 86.19 104 ALA A O 1
ATOM 783 N N . ALA A 1 105 ? 3.873 7.978 6.766 1.00 88.25 105 ALA A N 1
ATOM 784 C CA . ALA A 1 105 ? 4.360 8.961 7.730 1.00 88.25 105 ALA A CA 1
ATOM 785 C C . ALA A 1 105 ? 5.223 8.340 8.842 1.00 88.25 105 ALA A C 1
ATOM 787 O O 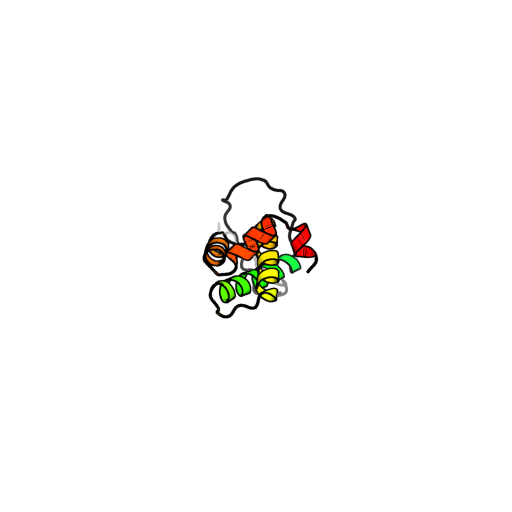. ALA A 1 105 ? 6.157 8.985 9.320 1.00 88.25 105 ALA A O 1
ATOM 788 N N . ASN A 1 106 ? 4.923 7.111 9.284 1.00 86.31 106 ASN A N 1
ATOM 789 C CA . ASN A 1 106 ? 5.712 6.443 10.320 1.00 86.31 106 ASN A CA 1
ATOM 790 C C . ASN A 1 106 ? 5.717 4.903 10.196 1.00 86.31 106 ASN A C 1
ATOM 792 O O . ASN A 1 106 ? 5.023 4.209 10.952 1.00 86.31 106 ASN A O 1
ATOM 796 N N . PRO A 1 107 ? 6.559 4.338 9.309 1.00 82.38 107 PRO A N 1
ATOM 797 C CA . PRO A 1 107 ? 6.600 2.895 9.075 1.00 82.38 107 PRO A CA 1
ATOM 798 C C . PRO A 1 107 ? 7.007 2.088 10.316 1.00 82.38 107 PRO A C 1
ATOM 800 O O . PRO A 1 107 ? 6.513 0.983 10.544 1.00 82.38 107 PRO A O 1
ATOM 803 N N . ASN A 1 108 ? 7.886 2.649 11.153 1.00 79.50 108 ASN A N 1
ATOM 804 C CA . ASN A 1 108 ? 8.468 1.969 12.314 1.00 79.50 108 ASN A CA 1
ATOM 805 C C . ASN A 1 108 ? 7.457 1.711 13.437 1.00 79.50 108 ASN A C 1
ATOM 807 O O . ASN A 1 108 ? 7.609 0.756 14.197 1.00 79.50 108 ASN A O 1
ATOM 811 N N . VAL A 1 109 ? 6.437 2.560 13.562 1.00 75.94 109 VAL A N 1
ATOM 812 C CA . VAL A 1 109 ? 5.351 2.373 14.536 1.00 75.94 109 VAL A CA 1
ATOM 813 C C . VAL A 1 109 ? 4.347 1.337 14.033 1.00 75.94 109 VAL A C 1
ATOM 815 O O . VAL A 1 109 ? 3.832 0.538 14.808 1.00 75.94 109 VAL A O 1
ATOM 818 N N . TRP A 1 110 ? 4.110 1.311 12.726 1.00 75.69 110 TRP A N 1
ATOM 819 C CA . TRP A 1 110 ? 3.096 0.471 12.093 1.00 75.69 110 TRP A CA 1
ATOM 820 C C . TRP A 1 110 ? 3.542 -0.974 11.850 1.00 75.69 110 TRP A C 1
ATOM 822 O O . TRP A 1 110 ? 2.697 -1.861 11.803 1.00 75.69 110 TRP A O 1
ATOM 832 N N . ARG A 1 111 ? 4.852 -1.232 11.755 1.00 71.38 111 ARG A N 1
ATOM 833 C CA . ARG A 1 111 ? 5.413 -2.594 11.659 1.00 71.38 111 ARG A CA 1
ATOM 834 C C . ARG A 1 111 ? 5.429 -3.367 12.981 1.00 71.38 111 ARG A C 1
ATOM 836 O O . ARG A 1 111 ? 5.724 -4.553 12.964 1.00 71.38 111 ARG A O 1
ATOM 843 N N . LYS A 1 112 ? 5.140 -2.721 14.116 1.00 67.69 112 LYS A N 1
ATOM 844 C CA . LYS A 1 112 ? 5.117 -3.353 15.452 1.00 67.69 112 LYS A CA 1
ATOM 845 C C . LYS A 1 112 ? 3.772 -4.011 15.799 1.00 67.69 112 LYS A C 1
ATOM 847 O O . LYS A 1 112 ? 3.521 -4.276 16.972 1.00 67.69 112 LYS A O 1
ATOM 852 N N . PHE A 1 113 ? 2.900 -4.178 14.807 1.00 58.03 113 PHE A N 1
ATOM 853 C CA . PHE A 1 113 ? 1.537 -4.676 14.976 1.00 58.03 113 PHE A CA 1
ATOM 854 C C . PHE A 1 113 ? 1.454 -6.203 14.989 1.00 58.03 113 PHE A C 1
ATOM 856 O O . PHE A 1 113 ? 2.302 -6.840 14.326 1.00 58.03 113 PHE A O 1
#

Mean predicted aligned error: 14.85 Å